Protein AF-A0A1Q5UAI6-F1 (afdb_monomer_lite)

Secondary structure (DSSP, 8-state):
---EE-GGG-EE-HHHHHH-SS-HHHHHTHHHHHHHHHHHHHHTHHHHHHHHHHHHT-S-EEEPPGGG-EE-SSEEEEEEEESTTTS-EEEEEEE-HHHHTTTTSTTHHHHHHHHHHHHHHHHHHH-TTS-------EE-TTS-EE-

pLDDT: mean 92.73, std 5.64, range [69.62, 98.12]

Sequence (147 aa):
MATLPLLRRNKISLEDALADDDNILHRLDYPQKQHDFCSYLLSHKTDIESLVSFHLGVNLCEIADEVDWLFGSYNVCIPVYVNRPFGERVLIRIPLPFKVGEEKHPGNSDEKLRCEVATYIWIRENCPTIPIPFLYGFGFLNGQTVR

Radius of gyration: 17.86 Å; chains: 1; bounding box: 47×37×42 Å

Foldseek 3Di:
DDWADFPPRDTDDPVRVVVDPDPVVLRSCVVVLVVVVLVVCVVCQVVVQVVVCVLVVADGKHWDDPVPWDDDQFWIWIWIFGPPDPGDIDTDIAGSCSNQVCVPPPCSRVVVQVVVVVVQVCCVVPPVVDDDDDDSWDADPVGDIDD

Organism: NCBI:txid1316194

Structure (mmCIF, N/CA/C/O backbone):
data_AF-A0A1Q5UAI6-F1
#
_entry.id   AF-A0A1Q5UAI6-F1
#
loop_
_atom_site.group_PDB
_atom_site.id
_atom_site.type_symbol
_atom_site.label_atom_id
_atom_site.label_alt_id
_atom_site.label_comp_id
_atom_site.label_asym_id
_atom_site.label_entity_id
_atom_site.label_seq_id
_atom_site.pdbx_PDB_ins_code
_atom_site.Cartn_x
_atom_site.Cartn_y
_atom_site.Cartn_z
_atom_site.occupancy
_atom_site.B_iso_or_equiv
_atom_site.auth_seq_id
_atom_site.auth_comp_id
_atom_site.auth_asym_id
_atom_site.auth_atom_id
_atom_site.pdbx_PDB_model_num
ATOM 1 N N . MET A 1 1 ? 30.136 8.288 -12.557 1.00 69.62 1 MET A N 1
ATOM 2 C CA . MET A 1 1 ? 29.295 7.647 -13.591 1.00 69.62 1 MET A CA 1
ATOM 3 C C . MET A 1 1 ? 27.872 8.166 -13.452 1.00 69.62 1 MET A C 1
ATOM 5 O O . MET A 1 1 ? 27.465 8.443 -12.328 1.00 69.62 1 MET A O 1
ATOM 9 N N . ALA A 1 2 ? 27.146 8.357 -14.556 1.00 90.25 2 ALA A N 1
ATOM 10 C CA . ALA A 1 2 ? 25.735 8.746 -14.504 1.00 90.25 2 ALA A CA 1
ATOM 11 C C . ALA A 1 2 ? 24.895 7.597 -13.922 1.00 90.25 2 ALA A C 1
ATOM 13 O O . ALA A 1 2 ? 25.181 6.432 -14.188 1.00 90.25 2 ALA A O 1
ATOM 14 N N . THR A 1 3 ? 23.887 7.925 -13.115 1.00 94.94 3 THR A N 1
ATOM 15 C CA . THR A 1 3 ? 22.976 6.938 -12.518 1.00 94.94 3 THR A CA 1
ATOM 16 C C . THR A 1 3 ? 21.542 7.428 -12.630 1.00 94.94 3 THR A C 1
ATOM 18 O O . THR A 1 3 ? 21.300 8.637 -12.600 1.00 94.94 3 THR A O 1
ATOM 21 N N . LEU A 1 4 ? 20.602 6.495 -12.753 1.00 94.19 4 LEU A N 1
ATOM 22 C CA . LEU A 1 4 ? 19.172 6.783 -12.800 1.00 94.19 4 LEU A CA 1
ATOM 23 C C . LEU A 1 4 ? 18.482 6.322 -11.507 1.00 94.19 4 LEU A C 1
ATOM 25 O O . LEU A 1 4 ? 18.927 5.343 -10.899 1.00 94.19 4 LEU A O 1
ATOM 29 N N . PRO A 1 5 ? 17.432 7.027 -11.047 1.00 93.31 5 PRO A N 1
ATOM 30 C CA . PRO A 1 5 ? 16.757 6.703 -9.799 1.00 93.31 5 PRO A CA 1
ATOM 31 C C . PRO A 1 5 ? 15.874 5.458 -9.933 1.00 93.31 5 PRO A C 1
ATOM 33 O O . PRO A 1 5 ? 15.139 5.293 -10.900 1.00 93.31 5 PRO A O 1
ATOM 36 N N . LEU A 1 6 ? 15.898 4.619 -8.903 1.00 92.06 6 LEU A N 1
ATOM 37 C CA . LEU A 1 6 ? 14.966 3.519 -8.675 1.00 92.06 6 LEU A CA 1
ATOM 38 C C . LEU A 1 6 ? 14.169 3.783 -7.387 1.00 92.06 6 LEU A C 1
ATOM 40 O O . LEU A 1 6 ? 14.432 4.735 -6.646 1.00 92.06 6 LEU A O 1
ATOM 44 N N . LEU A 1 7 ? 13.185 2.928 -7.088 1.00 89.38 7 LEU A N 1
ATOM 45 C CA . LEU A 1 7 ? 12.451 3.007 -5.820 1.00 89.38 7 LEU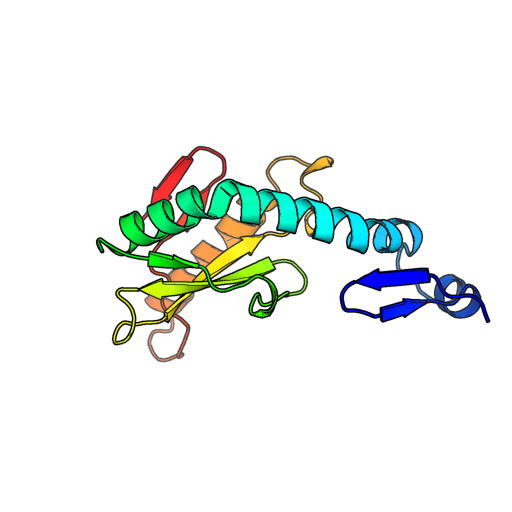 A CA 1
ATOM 46 C C . LEU A 1 7 ? 13.375 2.934 -4.599 1.00 89.38 7 LEU A C 1
ATOM 48 O O . LEU A 1 7 ? 14.455 2.345 -4.640 1.00 89.38 7 LEU A O 1
ATOM 52 N N . ARG A 1 8 ? 12.888 3.482 -3.477 1.00 81.62 8 ARG A N 1
ATOM 53 C CA . ARG A 1 8 ? 13.552 3.452 -2.160 1.00 81.62 8 ARG A CA 1
ATOM 54 C C . ARG A 1 8 ? 14.935 4.100 -2.139 1.00 81.62 8 ARG A C 1
ATOM 56 O O . ARG A 1 8 ? 15.825 3.639 -1.434 1.00 81.62 8 ARG A O 1
ATOM 63 N N . ARG A 1 9 ? 15.096 5.197 -2.885 1.00 76.81 9 ARG A N 1
ATOM 64 C CA . ARG A 1 9 ? 16.347 5.974 -2.964 1.00 76.81 9 ARG A CA 1
ATOM 65 C C . ARG A 1 9 ? 17.531 5.175 -3.524 1.00 76.81 9 ARG A C 1
ATOM 67 O O . ARG A 1 9 ? 18.674 5.605 -3.382 1.00 76.81 9 ARG A O 1
ATOM 74 N N . ASN A 1 10 ? 17.260 4.058 -4.196 1.00 85.81 10 ASN A N 1
ATOM 75 C CA . ASN A 1 10 ? 18.271 3.334 -4.946 1.00 85.81 10 ASN A CA 1
ATOM 76 C C . ASN A 1 10 ? 18.569 4.066 -6.253 1.00 85.81 10 ASN A C 1
ATOM 78 O O . ASN A 1 10 ? 17.742 4.814 -6.779 1.00 85.81 10 ASN A O 1
ATOM 82 N N . LYS A 1 11 ? 19.766 3.845 -6.782 1.00 93.31 11 LYS A N 1
ATOM 83 C CA . LYS A 1 11 ? 20.176 4.331 -8.096 1.00 93.31 11 LYS A CA 1
ATOM 84 C C . LYS A 1 11 ? 20.874 3.197 -8.827 1.00 93.31 11 LYS A C 1
ATOM 86 O O . LYS A 1 11 ? 21.454 2.337 -8.172 1.00 93.31 11 LYS A O 1
ATOM 91 N N . ILE A 1 12 ? 20.815 3.206 -10.151 1.00 95.31 12 ILE A N 1
ATOM 92 C CA . ILE A 1 12 ? 21.448 2.182 -10.983 1.00 95.31 12 ILE A CA 1
ATOM 93 C C . ILE A 1 12 ? 22.306 2.831 -12.067 1.00 95.31 12 ILE A C 1
ATOM 95 O O . ILE A 1 12 ? 21.921 3.860 -12.634 1.00 95.31 12 ILE A O 1
ATOM 99 N N . SER A 1 13 ? 23.495 2.275 -12.300 1.00 95.12 13 SER A N 1
ATOM 100 C CA . SER A 1 13 ? 24.350 2.644 -13.429 1.00 95.12 13 SER A CA 1
ATOM 101 C C . SER A 1 13 ? 23.965 1.840 -14.676 1.00 95.12 13 SER A C 1
ATOM 103 O O . SER A 1 13 ? 23.220 0.867 -14.588 1.00 95.12 13 SER A O 1
ATOM 105 N N . LEU A 1 14 ? 24.460 2.232 -15.853 1.00 94.31 14 LEU A N 1
ATOM 106 C CA . LEU A 1 14 ? 24.229 1.443 -17.068 1.00 94.31 14 LEU A CA 1
ATOM 107 C C . LEU A 1 14 ? 24.886 0.055 -16.984 1.00 94.31 14 LEU A C 1
ATOM 109 O O . LEU A 1 14 ? 24.296 -0.913 -17.441 1.00 94.31 14 LEU A O 1
ATOM 113 N N . GLU A 1 15 ? 26.084 -0.038 -16.403 1.00 95.50 15 GLU A N 1
ATOM 114 C CA . GLU A 1 15 ? 26.808 -1.304 -16.240 1.00 95.50 15 GLU A CA 1
ATOM 115 C C . GLU A 1 15 ? 26.033 -2.267 -15.336 1.00 95.50 15 GLU A C 1
ATOM 117 O O . GLU A 1 15 ? 25.762 -3.394 -15.743 1.00 95.50 15 GLU A O 1
ATOM 122 N N . ASP A 1 16 ? 25.576 -1.786 -14.175 1.00 94.56 16 ASP A N 1
ATOM 123 C CA . ASP A 1 16 ? 24.749 -2.584 -13.263 1.00 94.56 16 ASP A CA 1
ATOM 124 C C . ASP A 1 16 ? 23.425 -2.987 -13.923 1.00 94.56 16 ASP A C 1
ATOM 126 O O . ASP A 1 16 ? 22.973 -4.112 -13.763 1.00 94.56 16 ASP A O 1
ATOM 130 N N . ALA A 1 17 ? 22.809 -2.086 -14.700 1.00 93.94 17 ALA A N 1
ATOM 131 C CA . ALA A 1 17 ? 21.552 -2.367 -15.388 1.00 93.94 17 ALA A CA 1
ATOM 132 C C . ALA A 1 17 ? 21.685 -3.419 -16.496 1.00 93.94 17 ALA A C 1
ATOM 134 O O . ALA A 1 17 ? 20.730 -4.141 -16.752 1.00 93.94 17 ALA A O 1
ATOM 135 N N . LEU A 1 18 ? 22.841 -3.494 -17.164 1.00 94.12 18 LEU A N 1
ATOM 136 C CA . LEU A 1 18 ? 23.128 -4.524 -18.167 1.00 94.12 18 LEU A CA 1
ATOM 137 C C . LEU A 1 18 ? 23.452 -5.885 -17.534 1.00 94.12 18 LEU A C 1
ATOM 139 O O . LEU A 1 18 ? 23.362 -6.898 -18.223 1.00 94.12 18 LEU A O 1
ATOM 143 N N . ALA A 1 19 ? 23.843 -5.902 -16.258 1.00 95.25 19 ALA A N 1
ATOM 144 C CA . ALA A 1 19 ? 24.135 -7.109 -15.490 1.00 95.25 19 ALA A CA 1
ATOM 145 C C . ALA A 1 19 ? 22.949 -7.601 -14.632 1.00 95.25 19 ALA A C 1
ATOM 147 O O . ALA A 1 19 ? 23.051 -8.669 -14.032 1.00 95.25 19 ALA A O 1
ATOM 148 N N . ASP A 1 20 ? 21.858 -6.833 -14.545 1.00 91.44 20 ASP A N 1
ATOM 149 C CA . ASP A 1 20 ? 20.643 -7.176 -13.796 1.00 91.44 20 ASP A CA 1
ATOM 150 C C . ASP A 1 20 ? 19.660 -7.938 -14.708 1.00 91.44 20 ASP A C 1
ATOM 152 O O . ASP A 1 20 ? 19.397 -7.527 -15.839 1.00 91.44 20 ASP A O 1
ATOM 156 N N . ASP A 1 21 ? 19.109 -9.049 -14.213 1.00 93.56 21 ASP A N 1
ATOM 157 C CA . ASP A 1 21 ? 18.129 -9.871 -14.937 1.00 93.56 21 ASP A CA 1
ATOM 158 C C . ASP A 1 21 ? 16.725 -9.228 -14.966 1.00 93.56 21 ASP A C 1
ATOM 160 O O . ASP A 1 21 ? 15.856 -9.633 -15.747 1.00 93.56 21 ASP A O 1
ATOM 164 N N . ASP A 1 22 ? 16.471 -8.227 -14.116 1.00 91.06 22 ASP A N 1
ATOM 165 C CA . ASP A 1 22 ? 15.204 -7.508 -14.087 1.00 91.06 22 ASP A 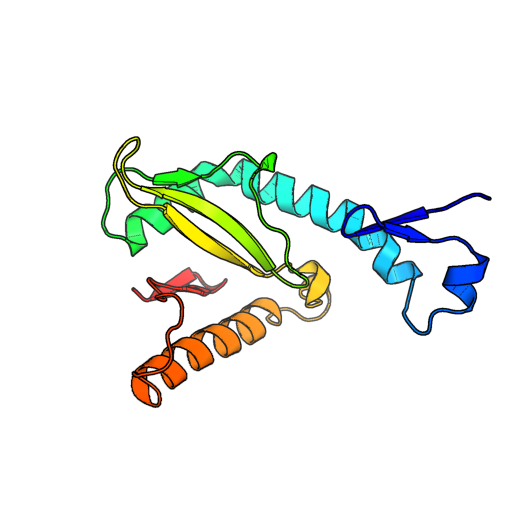CA 1
ATOM 166 C C . ASP A 1 22 ? 15.038 -6.572 -15.292 1.00 91.06 22 ASP A C 1
ATOM 168 O O . ASP A 1 22 ? 15.969 -5.967 -15.823 1.00 91.06 22 ASP A O 1
ATOM 172 N N . ASN A 1 23 ? 13.779 -6.308 -15.652 1.00 91.62 23 ASN A N 1
ATOM 173 C CA . ASN A 1 23 ? 13.458 -5.232 -16.585 1.00 91.62 23 ASN A CA 1
ATOM 174 C C . ASN A 1 23 ? 13.677 -3.855 -15.925 1.00 91.62 23 ASN A C 1
ATOM 176 O O . ASN A 1 23 ? 12.748 -3.247 -15.380 1.00 91.62 23 ASN A O 1
ATOM 180 N N . ILE A 1 24 ? 14.913 -3.352 -15.987 1.00 93.88 24 ILE A N 1
ATOM 181 C CA . ILE A 1 24 ? 15.300 -2.064 -15.400 1.00 93.88 24 ILE A CA 1
ATOM 182 C C . ILE A 1 24 ? 14.508 -0.902 -15.994 1.00 93.88 24 ILE A C 1
ATOM 184 O O . ILE A 1 24 ? 14.102 -0.020 -15.242 1.00 93.88 24 ILE A O 1
ATOM 188 N N . LEU A 1 25 ? 14.207 -0.922 -17.297 1.00 92.50 25 LEU A N 1
ATOM 189 C CA . LEU A 1 25 ? 13.390 0.119 -17.932 1.00 92.50 25 LEU A CA 1
ATOM 190 C C . LEU A 1 25 ? 12.030 0.249 -17.244 1.00 92.50 25 LEU A C 1
ATOM 192 O O . LEU A 1 25 ? 11.612 1.348 -16.904 1.00 92.50 25 LEU A O 1
ATOM 196 N N . HIS A 1 26 ? 11.384 -0.877 -16.943 1.00 91.56 26 HIS A N 1
ATOM 197 C CA . HIS A 1 26 ? 10.129 -0.868 -16.201 1.00 91.56 26 HIS A CA 1
ATOM 198 C C . HIS A 1 26 ? 10.296 -0.369 -14.753 1.00 91.56 26 HIS A C 1
ATOM 200 O O . HIS A 1 26 ? 9.419 0.317 -14.226 1.00 91.56 26 HIS A O 1
ATOM 206 N N . ARG A 1 27 ? 11.421 -0.686 -14.096 1.00 92.50 27 ARG A N 1
ATOM 207 C CA . ARG A 1 27 ? 11.708 -0.231 -12.723 1.00 92.50 27 ARG A CA 1
ATOM 208 C C . ARG A 1 27 ? 12.011 1.269 -12.639 1.00 92.50 27 ARG A C 1
ATOM 210 O O . ARG A 1 27 ? 11.794 1.852 -11.574 1.00 92.50 27 ARG A O 1
ATOM 217 N N . LEU A 1 28 ? 12.483 1.882 -13.725 1.00 94.94 28 LEU A N 1
ATOM 218 C CA . LEU A 1 28 ? 12.746 3.321 -13.820 1.00 94.94 28 LEU A CA 1
ATOM 219 C C . LEU A 1 28 ? 11.465 4.168 -13.822 1.00 94.94 28 LEU A C 1
ATOM 221 O O . LEU A 1 28 ? 11.520 5.324 -13.412 1.00 94.94 28 LEU A O 1
ATOM 225 N N . ASP A 1 29 ? 10.314 3.599 -14.188 1.00 94.00 29 ASP A N 1
ATOM 226 C CA . ASP A 1 29 ? 9.020 4.299 -14.124 1.00 94.00 29 ASP A CA 1
ATOM 227 C C . ASP A 1 29 ? 8.480 4.403 -12.689 1.00 94.00 29 ASP A C 1
ATOM 229 O O . ASP A 1 29 ? 7.675 5.278 -12.360 1.00 94.00 29 ASP A O 1
ATOM 233 N N . TYR A 1 30 ? 8.888 3.483 -11.812 1.00 94.50 30 TYR A N 1
ATOM 234 C CA . TYR A 1 30 ? 8.294 3.348 -10.487 1.00 94.50 30 TYR A CA 1
ATOM 235 C C . TYR A 1 30 ? 8.438 4.575 -9.576 1.00 94.50 30 TYR A C 1
ATOM 237 O O . TYR A 1 30 ? 7.477 4.846 -8.859 1.00 94.50 30 TYR A O 1
ATOM 245 N N . PRO A 1 31 ? 9.561 5.324 -9.547 1.00 94.38 31 PRO A N 1
ATOM 246 C CA . PRO A 1 31 ? 9.651 6.546 -8.750 1.00 94.38 31 PRO A CA 1
ATOM 247 C C . PRO A 1 31 ? 8.558 7.562 -9.089 1.00 94.38 31 PRO A C 1
ATOM 249 O O . PRO A 1 31 ? 7.921 8.078 -8.172 1.00 94.38 31 PRO A O 1
ATOM 252 N N . GLN A 1 32 ? 8.294 7.791 -10.381 1.00 95.00 32 GLN A N 1
ATOM 253 C CA . GLN A 1 32 ? 7.233 8.703 -10.809 1.00 95.00 32 GLN A CA 1
ATOM 254 C C . GLN A 1 32 ? 5.856 8.142 -10.443 1.00 95.00 32 GLN A C 1
ATOM 256 O O . GLN A 1 32 ? 5.076 8.827 -9.791 1.00 95.00 32 GLN A O 1
ATOM 261 N N . LYS A 1 33 ? 5.592 6.861 -10.741 1.00 95.81 33 LYS A N 1
ATOM 262 C CA . LYS A 1 33 ? 4.311 6.223 -10.388 1.00 95.81 33 LYS A CA 1
ATOM 263 C C . LYS A 1 33 ? 4.041 6.222 -8.878 1.00 95.81 33 LYS A C 1
ATOM 265 O O . LYS A 1 33 ? 2.893 6.361 -8.464 1.00 95.81 33 LYS A O 1
ATOM 270 N N . GLN A 1 34 ? 5.076 6.080 -8.045 1.00 95.06 34 GLN A N 1
ATOM 271 C CA . GLN A 1 34 ? 4.942 6.196 -6.593 1.00 95.06 34 GLN A CA 1
ATOM 272 C C . GLN A 1 34 ? 4.601 7.631 -6.184 1.00 95.06 34 GLN A C 1
ATOM 274 O O . GLN A 1 34 ? 3.706 7.813 -5.367 1.00 95.06 34 GLN A O 1
ATOM 279 N N . HIS A 1 35 ? 5.278 8.633 -6.748 1.00 94.88 35 HIS A N 1
ATOM 280 C CA . HIS A 1 35 ? 4.987 10.039 -6.467 1.00 94.88 35 HIS A CA 1
ATOM 281 C C . HIS A 1 35 ? 3.546 10.421 -6.842 1.00 94.88 35 HIS A C 1
ATOM 283 O O . HIS A 1 35 ? 2.834 11.020 -6.032 1.00 94.88 35 HIS A O 1
ATOM 289 N N . ASP A 1 36 ? 3.095 10.012 -8.029 1.00 96.94 36 ASP A N 1
ATOM 290 C CA . ASP A 1 36 ? 1.733 10.266 -8.507 1.00 96.94 36 ASP A CA 1
ATOM 291 C C . ASP A 1 36 ? 0.699 9.595 -7.590 1.00 96.94 36 ASP A C 1
ATOM 293 O O . ASP A 1 36 ? -0.305 10.204 -7.215 1.00 96.94 36 ASP A O 1
ATOM 297 N N . PHE A 1 37 ? 0.969 8.358 -7.160 1.00 96.50 37 PHE A N 1
ATOM 298 C CA . PHE A 1 37 ? 0.082 7.631 -6.256 1.00 96.50 37 PHE A CA 1
ATOM 299 C C . PHE A 1 37 ? 0.047 8.232 -4.843 1.00 96.50 37 PHE A C 1
ATOM 301 O O . PHE A 1 37 ? -1.030 8.342 -4.262 1.00 96.50 37 PHE A O 1
ATOM 308 N N . CYS A 1 38 ? 1.179 8.682 -4.294 1.00 95.94 38 CYS A N 1
ATOM 309 C CA . CYS A 1 38 ? 1.197 9.404 -3.016 1.00 95.94 38 CYS A CA 1
ATOM 310 C C . CYS A 1 38 ? 0.390 10.703 -3.095 1.00 95.94 38 CYS A C 1
ATOM 312 O O . CYS A 1 38 ? -0.416 10.978 -2.209 1.00 95.94 38 CYS A O 1
ATOM 314 N N . SER A 1 39 ? 0.551 11.460 -4.183 1.00 97.31 39 SER A N 1
ATO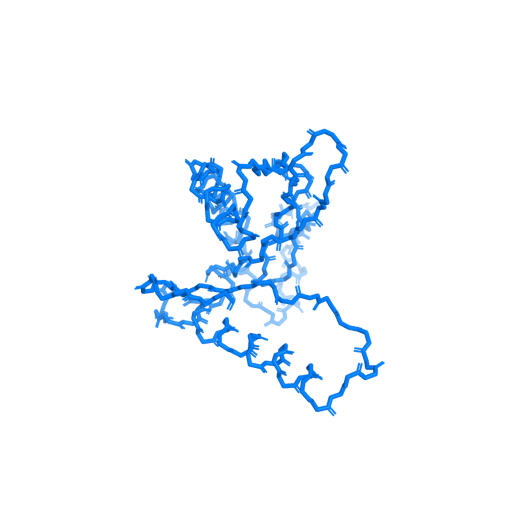M 315 C CA . SER A 1 39 ? -0.200 12.698 -4.422 1.00 97.31 39 SER A CA 1
ATOM 316 C C . SER A 1 39 ? -1.706 12.441 -4.478 1.00 97.31 39 SER A C 1
ATOM 318 O O . SER A 1 39 ? -2.485 13.183 -3.882 1.00 97.31 39 SER A O 1
ATOM 320 N N . TYR A 1 40 ? -2.112 11.350 -5.135 1.00 97.25 40 TYR A N 1
ATOM 321 C CA . TYR A 1 40 ? -3.500 10.891 -5.153 1.00 97.25 40 TYR A CA 1
ATOM 322 C C . TYR A 1 40 ? -4.012 10.532 -3.750 1.00 97.25 40 TYR A C 1
ATOM 324 O O . TYR A 1 40 ? -5.095 10.955 -3.361 1.00 97.25 40 TYR A O 1
ATOM 332 N N . LEU A 1 41 ? -3.247 9.780 -2.958 1.00 97.12 41 LEU A N 1
ATOM 333 C CA . LEU A 1 41 ? -3.663 9.406 -1.602 1.00 9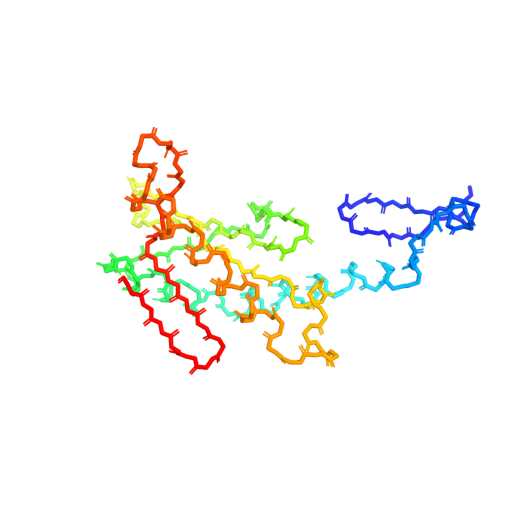7.12 41 LEU A CA 1
ATOM 334 C C . LEU A 1 41 ? -3.780 10.628 -0.680 1.00 97.12 41 LEU A C 1
ATOM 336 O O . LEU A 1 41 ? -4.716 10.714 0.111 1.00 97.12 41 LEU A O 1
ATOM 340 N N . LEU A 1 42 ? -2.873 11.599 -0.813 1.00 96.44 42 LEU A N 1
ATOM 341 C CA . LEU A 1 42 ? -2.920 12.851 -0.060 1.00 96.44 42 LEU A CA 1
ATOM 342 C C . LEU A 1 42 ? -4.127 13.715 -0.431 1.00 96.44 42 LEU A C 1
ATOM 344 O O . LEU A 1 42 ? -4.740 14.308 0.459 1.00 96.44 42 LEU A O 1
ATOM 348 N N . SER A 1 43 ? -4.500 13.774 -1.714 1.00 97.38 43 SER A N 1
ATOM 349 C CA . SER A 1 43 ? -5.696 14.514 -2.132 1.00 97.38 43 SER A CA 1
ATOM 350 C C . SER A 1 43 ? -6.998 13.880 -1.628 1.00 97.38 43 SER A C 1
ATOM 352 O O . SER A 1 43 ? -7.990 14.591 -1.496 1.00 97.38 43 SER A O 1
ATOM 354 N N . HIS A 1 44 ? -6.971 12.594 -1.260 1.00 96.81 44 HIS A N 1
ATOM 355 C CA . HIS 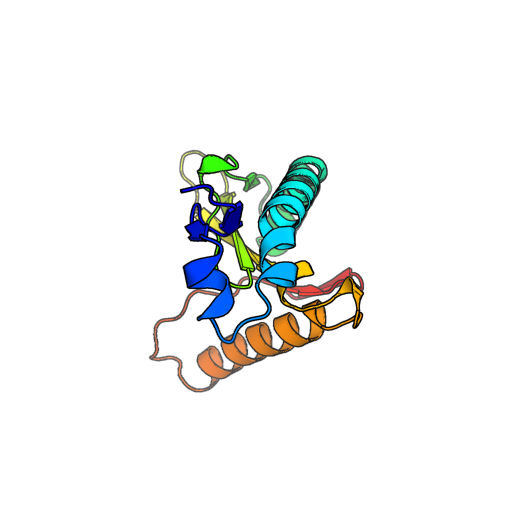A 1 44 ? -8.098 11.840 -0.693 1.00 96.81 44 HIS A CA 1
ATOM 356 C C . HIS A 1 44 ? -7.928 11.546 0.807 1.00 96.81 44 HIS A C 1
ATOM 358 O O . HIS A 1 44 ? -8.541 10.620 1.343 1.00 96.81 44 HIS A O 1
ATOM 364 N N . LYS A 1 45 ? -7.103 12.323 1.524 1.00 96.25 45 LYS A N 1
ATOM 365 C CA . LYS A 1 45 ? -6.833 12.082 2.952 1.00 96.25 45 LYS A CA 1
ATOM 366 C C . LYS A 1 45 ? -8.103 11.974 3.802 1.00 96.25 45 LYS A C 1
ATOM 368 O O . LYS A 1 45 ? -8.209 11.073 4.625 1.00 96.25 45 LYS A O 1
ATOM 373 N N . THR A 1 46 ? -9.084 12.842 3.561 1.00 95.88 46 THR A N 1
ATOM 374 C CA . THR A 1 46 ? -10.325 12.897 4.345 1.00 95.88 46 THR A CA 1
ATOM 375 C C . THR A 1 46 ? -11.213 11.686 4.074 1.00 95.88 46 THR A C 1
ATOM 377 O O . THR A 1 46 ? -11.903 11.217 4.979 1.00 95.88 46 THR A O 1
ATOM 380 N N . ASP A 1 47 ? -11.146 11.121 2.868 1.00 95.19 47 ASP A N 1
ATOM 381 C CA . ASP A 1 47 ? -11.839 9.877 2.536 1.00 95.19 47 ASP A CA 1
ATOM 382 C C . ASP A 1 47 ? -11.199 8.695 3.269 1.00 95.19 47 ASP A C 1
ATOM 384 O O . ASP A 1 47 ? -11.907 7.863 3.833 1.00 95.19 47 ASP A O 1
ATOM 388 N N . ILE A 1 48 ? -9.863 8.652 3.335 1.00 95.56 48 ILE A N 1
ATOM 389 C CA . ILE A 1 48 ? -9.122 7.636 4.097 1.00 95.56 48 ILE A CA 1
ATOM 390 C C . ILE A 1 48 ? -9.463 7.728 5.591 1.00 95.56 48 ILE A C 1
ATOM 392 O O . ILE A 1 48 ? -9.765 6.714 6.219 1.00 95.56 48 ILE A O 1
ATOM 396 N N . GLU A 1 49 ? -9.455 8.932 6.164 1.00 95.88 49 GLU A N 1
ATOM 397 C CA . GLU A 1 49 ? -9.818 9.173 7.567 1.00 95.88 49 GLU A CA 1
ATOM 398 C C . GLU A 1 49 ? -11.257 8.737 7.859 1.00 95.88 49 GLU A C 1
ATOM 400 O O . GLU A 1 49 ? -11.508 8.037 8.845 1.00 95.88 49 GLU A O 1
ATOM 405 N N . SER A 1 50 ? -12.194 9.091 6.977 1.00 94.25 50 SER A N 1
ATOM 406 C CA . SER A 1 50 ? -13.608 8.718 7.095 1.00 94.25 50 SER A CA 1
ATOM 407 C C . SER A 1 50 ? -13.809 7.207 6.984 1.00 94.25 50 SER A C 1
ATOM 409 O O . SER A 1 50 ? -14.556 6.623 7.769 1.00 94.25 50 SER A O 1
ATOM 411 N N . LEU A 1 51 ? -13.100 6.555 6.059 1.00 93.50 51 LEU A N 1
ATOM 412 C CA . LEU A 1 51 ? -13.135 5.106 5.875 1.00 93.50 51 LEU A CA 1
ATOM 413 C C . LEU A 1 51 ? -12.627 4.377 7.123 1.00 93.50 51 LEU A C 1
ATOM 415 O O . LEU A 1 51 ? -13.277 3.453 7.614 1.00 93.50 51 LEU A O 1
ATOM 419 N N . VAL A 1 52 ? -11.489 4.802 7.675 1.00 94.50 52 VAL A N 1
ATOM 420 C CA . VAL A 1 52 ? -10.938 4.196 8.894 1.00 94.50 52 VAL A CA 1
ATOM 421 C C . VAL A 1 52 ? -11.862 4.444 10.089 1.00 94.50 52 VAL A C 1
ATOM 423 O O . VAL A 1 52 ? -12.142 3.507 10.839 1.00 94.50 52 VAL A O 1
ATOM 426 N N . SER A 1 53 ? -12.408 5.656 10.221 1.00 94.00 53 SER A N 1
ATOM 427 C CA . SER A 1 53 ? -13.386 5.999 11.264 1.00 94.00 53 SER A CA 1
ATOM 428 C C . SER A 1 53 ? -14.608 5.080 11.212 1.00 94.00 53 SER A C 1
ATOM 430 O O . SER A 1 53 ? -15.020 4.528 12.235 1.00 94.00 53 SER A O 1
ATOM 432 N N . PHE A 1 54 ? -15.135 4.844 10.006 1.00 92.62 54 PHE A N 1
ATOM 433 C CA . PHE A 1 54 ? -16.261 3.946 9.765 1.00 92.62 54 PHE A CA 1
ATOM 434 C C . PHE A 1 54 ? -15.961 2.505 10.197 1.00 92.62 54 PHE A C 1
ATOM 436 O O . PHE A 1 54 ? -16.734 1.921 10.959 1.00 92.62 54 PHE A O 1
ATOM 443 N N . HIS A 1 55 ? -14.828 1.937 9.770 1.00 91.81 55 HIS A N 1
ATOM 444 C CA . HIS A 1 55 ? -14.464 0.558 10.116 1.00 91.81 55 HIS A CA 1
ATOM 445 C C . HIS A 1 55 ? -14.211 0.368 11.619 1.00 91.81 55 HIS A C 1
ATOM 447 O O . HIS A 1 55 ? -14.611 -0.645 12.200 1.00 91.81 55 HIS A O 1
ATOM 453 N N . LEU A 1 56 ? -13.594 1.352 12.274 1.00 92.25 56 LEU A N 1
ATOM 454 C CA . LEU A 1 56 ? -13.328 1.293 13.710 1.00 92.25 56 LEU A CA 1
ATOM 455 C C . LEU A 1 56 ? -14.555 1.649 14.564 1.00 92.25 56 LEU A C 1
ATOM 457 O O . LEU A 1 56 ? -14.616 1.263 15.730 1.00 92.25 56 LEU A O 1
ATOM 461 N N . GLY A 1 57 ? -15.560 2.323 13.999 1.00 91.88 57 GLY A N 1
ATOM 462 C CA . GLY A 1 57 ? -16.712 2.832 14.747 1.00 91.88 57 GLY A CA 1
ATOM 463 C C . GLY A 1 57 ? -16.333 3.970 15.698 1.00 91.88 57 GLY A C 1
ATOM 464 O O . GLY A 1 57 ? -16.832 4.028 16.820 1.00 91.88 57 GLY A O 1
ATOM 465 N N . VAL A 1 58 ? -15.419 4.839 15.265 1.00 90.94 58 VAL A N 1
ATOM 466 C CA . VAL A 1 58 ? -14.908 5.991 16.026 1.00 90.94 58 VAL A CA 1
ATOM 467 C C . VAL A 1 58 ? -15.209 7.289 15.283 1.00 90.94 58 VAL A C 1
ATOM 469 O O . VAL A 1 58 ? -15.476 7.277 14.087 1.00 90.94 58 VAL A O 1
ATOM 472 N N . ASN A 1 59 ? -15.169 8.416 15.995 1.00 85.06 59 ASN A N 1
ATOM 473 C CA . ASN A 1 59 ? -15.565 9.709 15.431 1.00 85.06 59 ASN A CA 1
ATOM 474 C C . ASN A 1 59 ? -14.407 10.489 14.797 1.00 85.06 59 ASN A C 1
ATOM 476 O O . ASN A 1 59 ? -14.657 11.331 13.940 1.00 85.06 59 ASN A O 1
ATOM 480 N N . LEU A 1 60 ? -13.169 10.270 15.254 1.00 88.88 60 LEU A N 1
ATOM 481 C CA . LEU A 1 60 ? -12.014 11.056 14.830 1.00 88.88 60 LEU A CA 1
ATOM 482 C C . LEU A 1 60 ? -10.817 10.157 14.520 1.00 88.88 60 LEU A C 1
ATOM 484 O O . LEU A 1 60 ? -10.262 9.502 15.411 1.00 88.88 60 LEU A O 1
ATOM 488 N N . CYS A 1 61 ? -10.398 10.200 13.260 1.00 94.75 61 CYS A N 1
ATOM 489 C CA . CYS A 1 61 ? -9.161 9.622 12.765 1.00 94.75 61 CYS A CA 1
ATOM 490 C C . CYS A 1 61 ? -8.368 10.678 11.997 1.00 94.75 61 CYS A C 1
ATOM 492 O O . CYS A 1 61 ? -8.948 11.457 11.250 1.00 94.75 61 CYS A O 1
ATOM 494 N N . GLU A 1 62 ? -7.049 10.664 12.158 1.00 95.31 62 GLU A N 1
ATOM 495 C CA . GLU A 1 62 ? -6.130 11.560 11.453 1.00 95.31 62 GLU A CA 1
ATOM 496 C C . GLU A 1 62 ? -5.010 10.730 10.829 1.00 95.31 62 GLU A C 1
ATOM 498 O O . GLU A 1 62 ? -4.339 9.963 11.532 1.00 95.31 62 GLU A O 1
ATOM 503 N N . ILE A 1 63 ? -4.796 10.853 9.518 1.00 95.69 63 ILE A N 1
ATOM 504 C CA . ILE A 1 63 ? -3.656 10.185 8.876 1.00 95.69 63 ILE A CA 1
ATOM 505 C C . ILE A 1 63 ? -2.341 10.865 9.281 1.00 95.69 63 ILE A C 1
ATOM 507 O O . ILE A 1 63 ? -2.291 12.066 9.536 1.00 95.69 63 ILE A O 1
ATOM 511 N N . ALA A 1 64 ? -1.259 10.094 9.350 1.00 94.94 64 ALA A N 1
ATOM 512 C CA . ALA A 1 64 ? 0.077 10.636 9.560 1.00 94.94 64 ALA A CA 1
ATOM 513 C C . ALA A 1 64 ? 0.564 11.439 8.345 1.00 94.94 64 ALA A C 1
ATOM 515 O O . ALA A 1 64 ? 0.128 11.202 7.211 1.00 94.94 64 ALA A O 1
ATOM 516 N N . ASP A 1 65 ? 1.531 12.325 8.584 1.00 94.19 65 ASP A N 1
ATOM 517 C CA . ASP A 1 65 ? 2.232 13.046 7.525 1.00 94.19 65 ASP A CA 1
ATOM 518 C C . ASP A 1 65 ? 2.917 12.065 6.558 1.00 94.19 65 ASP A C 1
ATOM 520 O O . ASP A 1 65 ? 3.355 10.984 6.955 1.00 94.19 65 ASP A O 1
ATOM 524 N N . GLU A 1 66 ? 3.050 12.446 5.282 1.00 94.06 66 GLU A N 1
ATOM 525 C CA . GLU A 1 66 ? 3.624 11.581 4.231 1.00 94.06 66 GLU A CA 1
ATOM 526 C C . GLU A 1 66 ? 5.019 11.043 4.598 1.00 94.06 66 GLU A C 1
ATOM 528 O O . GLU A 1 66 ? 5.378 9.916 4.258 1.00 94.06 66 GLU A O 1
ATOM 533 N N . VAL A 1 67 ? 5.802 11.830 5.343 1.00 93.75 67 VAL A N 1
ATOM 534 C CA . VAL A 1 67 ? 7.141 11.445 5.813 1.00 93.75 67 VAL A CA 1
ATOM 535 C C . VAL A 1 67 ? 7.129 10.205 6.716 1.00 93.75 67 VAL A C 1
ATOM 537 O O . VAL A 1 67 ? 8.119 9.473 6.756 1.00 93.75 67 VAL A O 1
ATOM 540 N N . ASP A 1 68 ? 6.008 9.946 7.391 1.00 95.06 68 ASP A N 1
ATOM 541 C CA . ASP A 1 68 ? 5.814 8.813 8.296 1.00 95.06 68 ASP A CA 1
ATOM 542 C C . ASP A 1 68 ? 5.192 7.592 7.596 1.00 95.06 68 ASP A C 1
ATOM 544 O O . ASP A 1 68 ? 4.979 6.548 8.224 1.00 95.06 68 ASP A O 1
ATOM 548 N N . TRP A 1 69 ? 4.882 7.687 6.298 1.00 96.06 69 TRP A N 1
ATOM 549 C CA . TRP A 1 69 ? 4.311 6.574 5.544 1.00 96.06 69 TRP A CA 1
ATOM 550 C C . TRP A 1 69 ? 5.351 5.478 5.315 1.00 96.06 69 TRP A C 1
ATOM 552 O O . TRP A 1 69 ? 6.516 5.719 4.987 1.00 96.06 69 TRP A O 1
ATOM 562 N N . LEU A 1 70 ? 4.916 4.226 5.455 1.00 94.69 70 LEU A N 1
ATOM 563 C CA . LEU A 1 70 ? 5.793 3.065 5.356 1.00 94.69 70 LEU A CA 1
ATOM 564 C C . LEU A 1 70 ? 5.633 2.409 3.984 1.00 94.69 70 LEU A C 1
ATOM 566 O O . LEU A 1 70 ? 4.580 1.860 3.658 1.00 94.69 70 LEU A O 1
ATOM 570 N N . PHE A 1 71 ? 6.702 2.410 3.188 1.00 92.75 71 PHE A N 1
ATOM 571 C CA . PHE A 1 71 ? 6.693 1.835 1.842 1.00 92.75 71 PHE A CA 1
ATOM 572 C C . PHE A 1 71 ? 7.268 0.416 1.823 1.00 92.75 71 PHE A C 1
ATOM 574 O O . PHE A 1 71 ? 8.481 0.199 1.888 1.00 92.75 71 PHE A O 1
ATOM 581 N N . GLY A 1 72 ? 6.374 -0.564 1.683 1.00 89.12 72 GLY A N 1
ATOM 582 C CA . GLY A 1 72 ? 6.703 -1.956 1.394 1.00 89.12 72 GLY A CA 1
ATOM 583 C C . GLY A 1 72 ? 7.026 -2.182 -0.084 1.00 89.12 72 GLY A C 1
ATOM 584 O O . GLY A 1 72 ? 7.253 -1.247 -0.849 1.00 89.12 72 GLY A O 1
ATOM 585 N N . SER A 1 73 ? 7.167 -3.444 -0.507 1.00 89.81 73 SER A N 1
ATOM 586 C CA . SER A 1 73 ? 7.503 -3.750 -1.919 1.00 89.81 73 SER A CA 1
ATOM 587 C C . SER A 1 73 ? 6.285 -3.657 -2.826 1.00 89.81 73 SER A C 1
ATOM 589 O O . SER A 1 73 ? 6.420 -3.346 -4.002 1.00 89.81 73 SER A O 1
ATOM 591 N N . TYR A 1 74 ? 5.108 -3.921 -2.260 1.00 94.06 74 TYR A N 1
ATOM 592 C CA . TYR A 1 74 ? 3.839 -4.005 -2.980 1.00 94.06 74 TYR A CA 1
ATOM 593 C C . TYR A 1 74 ? 2.705 -3.254 -2.284 1.00 94.06 74 TYR A C 1
ATOM 595 O O . TYR A 1 74 ? 1.588 -3.290 -2.779 1.00 94.06 74 TYR A O 1
ATOM 603 N N . ASN A 1 75 ? 2.974 -2.622 -1.141 1.00 95.38 75 ASN A N 1
ATOM 604 C CA . ASN A 1 75 ? 1.977 -1.932 -0.330 1.00 95.38 75 ASN A CA 1
ATOM 605 C C . ASN A 1 75 ? 2.578 -0.631 0.213 1.00 95.38 75 ASN A C 1
ATOM 607 O O . ASN A 1 75 ? 3.764 -0.606 0.559 1.00 95.38 75 ASN A O 1
ATOM 611 N N . VAL A 1 76 ? 1.755 0.403 0.342 1.00 96.25 76 VAL A N 1
ATOM 612 C CA . VAL A 1 76 ? 1.996 1.538 1.238 1.00 96.25 76 VAL A CA 1
ATOM 613 C C . VAL A 1 76 ? 1.163 1.331 2.501 1.00 96.25 76 VAL A C 1
ATOM 615 O O . VAL A 1 76 ? 0.003 0.924 2.425 1.00 96.25 76 VAL A O 1
ATOM 618 N N . CYS A 1 77 ? 1.760 1.557 3.668 1.00 97.12 77 CYS A N 1
ATOM 619 C CA . CYS A 1 77 ? 1.048 1.553 4.940 1.00 97.12 77 CYS A CA 1
ATOM 620 C C . CYS A 1 77 ? 1.029 2.978 5.489 1.00 97.12 77 CYS A C 1
ATOM 622 O O . CYS A 1 77 ? 2.088 3.544 5.768 1.00 97.12 77 CYS A O 1
ATOM 624 N N . ILE A 1 78 ? -0.167 3.528 5.666 1.00 97.44 78 ILE A N 1
ATOM 625 C CA . ILE A 1 78 ? -0.373 4.872 6.201 1.00 97.44 78 ILE A CA 1
ATOM 626 C C . ILE A 1 78 ? -0.787 4.721 7.667 1.00 97.44 78 ILE A C 1
ATOM 628 O O . ILE A 1 78 ? -1.812 4.086 7.947 1.00 97.44 78 ILE A O 1
ATOM 632 N N . PRO A 1 79 ? -0.001 5.242 8.623 1.00 96.88 79 PRO A N 1
ATOM 633 C CA . PRO A 1 79 ? -0.433 5.288 10.007 1.00 96.88 79 PRO A CA 1
ATOM 634 C C . PRO A 1 79 ? -1.624 6.226 10.177 1.00 96.88 79 PRO A C 1
ATOM 636 O O . PRO A 1 79 ? -1.643 7.317 9.616 1.00 96.88 79 PRO A O 1
ATOM 639 N N . VAL A 1 80 ? -2.602 5.796 10.968 1.00 96.44 80 VAL A N 1
ATOM 640 C CA . VAL A 1 80 ? -3.794 6.581 11.290 1.00 96.44 80 VAL A CA 1
ATOM 641 C C . VAL A 1 80 ? -3.945 6.628 12.799 1.00 96.44 80 VAL A C 1
ATOM 643 O O . VAL A 1 80 ? -3.955 5.594 13.471 1.00 96.44 80 VAL A O 1
ATOM 646 N N . TYR A 1 81 ? -4.016 7.839 13.331 1.00 95.38 81 TYR A N 1
ATOM 647 C CA . TYR A 1 81 ? -4.194 8.099 14.747 1.00 95.38 81 TYR A CA 1
ATOM 648 C C . TYR A 1 81 ? -5.680 8.189 15.053 1.00 95.38 81 TYR A C 1
ATOM 650 O O . TYR A 1 81 ? -6.403 8.959 14.430 1.00 95.38 81 TYR A O 1
ATOM 658 N N . VAL A 1 82 ? -6.130 7.405 16.021 1.00 93.00 82 VAL A N 1
ATOM 659 C CA . VAL A 1 82 ? -7.512 7.386 16.492 1.00 93.00 82 VAL A CA 1
ATOM 660 C C . VAL A 1 82 ? -7.585 8.269 17.730 1.00 93.00 82 VAL A C 1
ATOM 662 O O . VAL A 1 82 ? -6.779 8.085 18.631 1.00 93.00 82 VAL A O 1
ATOM 665 N N . ASN A 1 83 ? -8.526 9.214 17.804 1.00 87.25 83 ASN A N 1
ATOM 666 C CA . ASN A 1 83 ? -8.785 10.032 19.002 1.00 87.25 83 ASN A CA 1
ATOM 667 C C . ASN A 1 83 ? -7.513 10.623 19.669 1.00 87.25 83 ASN A C 1
ATOM 669 O O . ASN A 1 83 ? -7.255 10.400 20.859 1.00 87.25 83 ASN A O 1
ATOM 673 N N . ARG A 1 84 ? -6.681 11.359 18.912 1.00 81.50 84 ARG A N 1
ATOM 674 C CA . ARG A 1 84 ? -5.481 12.027 19.460 1.00 81.50 84 ARG A CA 1
ATOM 675 C C . ARG A 1 84 ? -5.804 12.920 20.678 1.00 81.50 84 ARG A C 1
ATOM 677 O O . ARG A 1 84 ? -6.901 13.470 20.754 1.00 81.50 84 ARG A O 1
ATOM 684 N N . PRO A 1 85 ? -4.843 13.124 21.608 1.00 71.88 85 PRO A N 1
ATOM 685 C CA . PRO A 1 85 ? -3.471 12.592 21.619 1.00 71.88 85 PRO A CA 1
ATOM 686 C C . PRO A 1 85 ? -3.315 11.245 22.349 1.00 71.88 85 PRO A C 1
ATOM 688 O O . PRO A 1 85 ? -2.221 10.691 22.352 1.00 71.88 85 PRO A O 1
ATOM 691 N N . PHE A 1 86 ? -4.376 10.725 22.974 1.00 72.69 86 PHE A N 1
ATOM 692 C CA . PHE A 1 86 ? -4.311 9.556 23.864 1.00 72.69 86 PHE A CA 1
ATOM 693 C C . PHE A 1 86 ? -4.809 8.250 23.239 1.00 72.69 86 PHE A C 1
ATOM 695 O O . PHE A 1 86 ? -4.785 7.218 23.907 1.00 72.69 86 PHE A O 1
ATOM 702 N N . GLY A 1 87 ? -5.305 8.281 22.003 1.00 75.38 87 GLY A N 1
ATOM 703 C CA . GLY A 1 87 ? -5.856 7.091 21.371 1.00 75.38 87 GLY A CA 1
ATOM 704 C C . GLY A 1 87 ? -4.845 6.257 20.584 1.00 75.38 87 GLY A C 1
ATOM 705 O O . GLY A 1 87 ? -3.652 6.556 20.492 1.00 75.38 87 GLY A O 1
ATOM 706 N N . GLU A 1 88 ? -5.348 5.138 20.073 1.00 87.38 88 GLU A N 1
ATOM 707 C CA . GLU A 1 88 ? -4.555 4.100 19.426 1.00 87.38 88 GLU A CA 1
ATOM 708 C C . GLU A 1 88 ? -4.076 4.518 18.032 1.00 87.38 88 GLU A C 1
ATOM 710 O O . GLU A 1 88 ? -4.578 5.457 17.410 1.00 87.38 88 GLU A O 1
ATOM 715 N N . ARG A 1 89 ? -3.094 3.781 17.513 1.00 92.50 89 ARG A N 1
ATOM 716 C CA . ARG A 1 89 ? -2.609 3.942 16.144 1.00 92.50 89 ARG A CA 1
ATOM 717 C C . ARG A 1 89 ? -2.868 2.667 15.363 1.00 92.50 89 ARG A C 1
ATOM 719 O O . ARG A 1 89 ? -2.368 1.608 15.738 1.00 92.50 89 ARG A O 1
ATOM 726 N N . VAL A 1 90 ? -3.571 2.793 14.245 1.00 95.25 90 VAL A N 1
ATOM 727 C CA . VAL A 1 90 ? -3.779 1.706 13.282 1.00 95.25 90 VAL A CA 1
ATOM 728 C C . VAL A 1 90 ? -2.991 1.969 12.000 1.00 95.25 90 VAL A C 1
ATOM 730 O O . VAL A 1 90 ? -2.416 3.043 11.812 1.00 95.25 90 VAL A O 1
ATOM 733 N N . LEU A 1 91 ? -2.937 0.975 11.115 1.00 96.38 91 LEU A N 1
ATOM 734 C CA . LEU A 1 91 ? -2.362 1.108 9.779 1.00 96.38 91 LEU A CA 1
ATOM 735 C C . LEU A 1 91 ? -3.446 0.812 8.747 1.00 96.38 91 LEU A C 1
ATOM 737 O O . LEU A 1 91 ? -4.016 -0.279 8.771 1.00 96.38 91 LEU A O 1
ATOM 741 N N . ILE A 1 92 ? -3.661 1.724 7.801 1.00 95.88 92 ILE A N 1
ATOM 742 C CA . ILE A 1 92 ? -4.322 1.364 6.546 1.00 95.88 92 ILE A CA 1
ATOM 743 C C . ILE A 1 92 ? -3.256 0.892 5.560 1.00 95.88 92 ILE A C 1
ATOM 745 O O . ILE A 1 92 ? -2.225 1.538 5.373 1.00 95.88 92 ILE A O 1
ATOM 749 N N . ARG A 1 93 ? -3.475 -0.285 4.974 1.00 96.56 93 ARG A N 1
ATOM 750 C CA . ARG A 1 93 ? -2.559 -0.923 4.025 1.00 96.56 93 ARG A CA 1
ATOM 751 C C . ARG A 1 93 ? -3.194 -0.888 2.647 1.00 96.56 93 ARG A C 1
ATOM 753 O O . ARG A 1 93 ? -4.266 -1.453 2.465 1.00 96.56 93 ARG A O 1
ATOM 760 N N . ILE A 1 94 ? -2.525 -0.250 1.696 1.00 96.06 94 ILE A N 1
ATOM 761 C CA . ILE A 1 94 ? -3.039 -0.051 0.341 1.00 96.06 94 ILE A CA 1
ATOM 762 C C . ILE A 1 94 ? -2.046 -0.681 -0.646 1.00 96.06 94 ILE A C 1
ATOM 764 O O . ILE A 1 94 ? -0.857 -0.340 -0.599 1.00 96.06 94 ILE A O 1
ATOM 768 N N . PRO A 1 95 ? -2.481 -1.603 -1.527 1.00 96.25 95 PRO A N 1
ATOM 769 C CA . PRO A 1 95 ? -1.644 -2.122 -2.602 1.00 96.25 95 PRO A CA 1
ATOM 770 C C . PRO A 1 95 ? -1.098 -1.009 -3.493 1.00 96.25 95 PRO A C 1
ATOM 772 O O . PRO A 1 95 ? -1.767 -0.010 -3.726 1.00 96.25 95 PRO A O 1
ATOM 775 N N . LEU A 1 96 ? 0.114 -1.192 -4.016 1.00 96.12 96 LEU A N 1
ATOM 776 C CA . LEU A 1 96 ? 0.711 -0.307 -5.016 1.00 96.12 96 LEU A CA 1
ATOM 777 C C . LEU A 1 96 ? 0.274 -0.781 -6.415 1.00 96.12 96 LEU A C 1
ATOM 779 O O . LEU A 1 96 ? 0.845 -1.763 -6.907 1.00 96.12 96 LEU A O 1
ATOM 783 N N . PRO A 1 97 ? -0.681 -0.111 -7.095 1.00 95.31 97 PRO A N 1
ATOM 784 C CA . PRO A 1 97 ? -1.278 -0.626 -8.335 1.00 95.31 97 PRO A CA 1
ATOM 785 C C . PRO A 1 97 ? -0.235 -0.831 -9.444 1.00 95.31 97 PRO A C 1
ATOM 787 O O . PRO A 1 97 ? -0.241 -1.823 -10.175 1.00 95.31 97 PRO A O 1
ATOM 790 N N . PHE A 1 98 ? 0.752 0.066 -9.499 1.00 94.69 98 PHE A N 1
ATOM 791 C CA . PHE A 1 98 ? 1.860 0.016 -10.452 1.00 94.69 98 PHE A CA 1
ATOM 792 C C . PHE A 1 98 ? 2.859 -1.129 -10.209 1.00 94.69 98 PHE A C 1
ATOM 794 O O . PHE A 1 98 ? 3.625 -1.457 -11.113 1.00 94.69 98 PHE A O 1
ATOM 801 N N . LYS A 1 99 ? 2.864 -1.748 -9.019 1.00 94.75 99 LYS A N 1
ATOM 802 C CA . LYS A 1 99 ? 3.701 -2.919 -8.693 1.00 94.75 99 LYS A CA 1
ATOM 803 C C . LYS A 1 99 ? 2.996 -4.247 -8.936 1.00 94.75 99 LYS A C 1
ATOM 805 O O . LYS A 1 99 ? 3.681 -5.256 -9.074 1.00 94.75 99 LYS A O 1
ATOM 810 N N . VAL A 1 100 ? 1.665 -4.251 -8.967 1.00 94.62 100 VAL A N 1
ATOM 811 C CA . VAL A 1 100 ? 0.853 -5.451 -9.235 1.00 94.62 100 VAL A CA 1
ATOM 812 C C . VAL A 1 100 ? 0.364 -5.521 -10.680 1.00 94.62 100 VAL A C 1
ATOM 814 O O . VAL A 1 100 ? -0.282 -6.488 -11.061 1.00 94.62 100 VAL A O 1
ATOM 817 N N . GLY A 1 101 ? 0.690 -4.525 -11.506 1.00 93.94 101 GLY A N 1
ATOM 818 C CA . GLY A 1 101 ? 0.315 -4.510 -12.919 1.00 93.94 101 GLY A CA 1
ATOM 819 C C . GLY A 1 101 ? -1.164 -4.207 -13.161 1.00 93.94 101 GLY A C 1
ATOM 820 O O . GLY A 1 101 ? -1.672 -4.596 -14.207 1.00 93.94 101 GLY A O 1
ATOM 821 N N . GLU A 1 102 ? -1.825 -3.501 -12.237 1.00 95.12 102 GLU A N 1
ATOM 822 C CA . GLU A 1 102 ? -3.258 -3.164 -12.308 1.00 95.12 102 GLU A CA 1
ATOM 823 C C . GLU A 1 102 ? -3.645 -2.512 -13.642 1.00 95.12 102 GLU A C 1
ATOM 825 O O . GLU A 1 102 ? -4.634 -2.877 -14.261 1.00 95.12 102 GLU A O 1
ATOM 830 N N . GLU A 1 103 ? -2.814 -1.587 -14.126 1.00 92.81 103 GLU A N 1
ATOM 831 C CA . GLU A 1 103 ? -3.031 -0.858 -15.382 1.00 92.81 103 GLU A CA 1
ATOM 832 C C . GLU A 1 103 ? -3.120 -1.787 -16.607 1.00 92.81 103 GLU A C 1
ATOM 834 O O . GLU A 1 103 ? -3.882 -1.529 -17.535 1.00 92.81 103 GLU A O 1
ATOM 839 N N . LYS A 1 104 ? -2.346 -2.881 -16.616 1.00 94.44 104 LYS A N 1
ATOM 840 C CA . LYS A 1 104 ? -2.317 -3.855 -17.722 1.00 94.44 104 LYS A CA 1
ATOM 841 C C . LYS A 1 104 ? -3.322 -4.987 -17.520 1.00 94.44 104 LYS A C 1
ATOM 843 O O . LYS A 1 104 ? -3.803 -5.559 -18.495 1.00 94.44 104 LYS A O 1
ATOM 848 N N . HIS A 1 105 ? -3.605 -5.318 -16.264 1.00 95.75 105 HIS A N 1
ATOM 849 C CA . HIS A 1 105 ? -4.459 -6.424 -15.853 1.00 95.75 105 HIS A CA 1
ATOM 850 C C . HIS A 1 105 ? -5.368 -5.963 -14.703 1.00 95.75 105 HIS A C 1
ATOM 852 O O . HIS A 1 105 ? -5.034 -6.177 -13.532 1.00 95.75 105 HIS A O 1
ATOM 858 N N . PRO A 1 106 ? -6.503 -5.314 -15.029 1.00 94.44 106 PRO A N 1
ATOM 859 C CA . PRO A 1 106 ? -7.447 -4.841 -14.026 1.00 94.44 106 PRO A CA 1
ATOM 860 C C . PRO A 1 106 ? -7.938 -5.978 -13.124 1.00 94.44 106 PRO A C 1
ATOM 862 O O . PRO A 1 106 ? -8.272 -7.061 -13.606 1.00 94.44 106 PRO A O 1
ATOM 865 N N . GLY A 1 107 ? -7.988 -5.722 -11.818 1.00 94.12 107 GLY A N 1
ATOM 866 C CA . GLY A 1 107 ? -8.365 -6.692 -10.788 1.00 94.12 107 GLY A CA 1
ATOM 867 C C . GLY A 1 107 ? -7.187 -7.348 -10.061 1.00 94.12 107 GLY A C 1
ATOM 868 O O . GLY A 1 107 ? -7.410 -8.044 -9.069 1.00 94.12 107 GLY A O 1
ATOM 869 N N . ASN A 1 108 ? -5.939 -7.104 -10.472 1.00 95.88 108 ASN A N 1
ATOM 870 C CA . ASN A 1 108 ? -4.757 -7.639 -9.783 1.00 95.88 108 ASN A CA 1
ATOM 871 C C . ASN A 1 108 ? -4.613 -7.116 -8.344 1.00 95.88 108 ASN A C 1
ATOM 873 O O . ASN A 1 108 ? -4.152 -7.838 -7.458 1.00 95.88 108 ASN A O 1
ATOM 877 N N . SER A 1 109 ? -5.024 -5.876 -8.090 1.00 95.12 109 SER A N 1
ATOM 878 C CA . SER A 1 109 ? -5.034 -5.278 -6.752 1.00 95.12 109 SER A CA 1
ATOM 879 C C . SER A 1 109 ? -6.054 -5.971 -5.848 1.00 95.12 109 SER A C 1
ATOM 881 O O . SER A 1 109 ? -5.726 -6.315 -4.712 1.00 95.12 109 SER A O 1
ATOM 883 N N . ASP A 1 110 ? -7.250 -6.255 -6.373 1.00 94.56 110 ASP A N 1
ATOM 884 C CA . ASP A 1 110 ? -8.304 -6.985 -5.659 1.00 94.56 110 ASP A CA 1
ATOM 885 C C . ASP A 1 110 ? -7.934 -8.459 -5.447 1.00 94.56 110 ASP A C 1
ATOM 887 O O . ASP A 1 110 ? -8.220 -9.020 -4.393 1.00 94.56 110 ASP A O 1
ATOM 891 N N . GLU A 1 111 ? -7.288 -9.109 -6.418 1.00 95.31 111 GLU A N 1
ATOM 892 C CA . GLU A 1 111 ? -6.761 -10.473 -6.270 1.00 95.31 111 GLU A CA 1
ATOM 893 C C . GLU A 1 111 ? -5.720 -10.549 -5.147 1.00 95.31 111 GLU A C 1
ATOM 895 O O . GLU A 1 111 ? -5.819 -11.391 -4.249 1.00 95.31 111 GLU A O 1
ATOM 900 N N . LYS A 1 112 ? -4.765 -9.610 -5.135 1.00 94.62 112 LYS A N 1
ATOM 901 C CA . LYS A 1 112 ? -3.783 -9.487 -4.054 1.00 94.62 112 LYS A CA 1
ATOM 902 C C . LYS A 1 112 ? -4.466 -9.270 -2.706 1.00 94.62 112 LYS A C 1
ATOM 904 O O . LYS A 1 112 ? -4.103 -9.926 -1.729 1.00 94.62 112 LYS A O 1
ATOM 909 N N . LEU A 1 113 ? -5.431 -8.353 -2.642 1.00 94.81 113 LEU A N 1
ATOM 910 C CA . LEU A 1 113 ? -6.115 -8.031 -1.396 1.00 94.81 113 LEU A CA 1
ATOM 911 C C . LEU A 1 113 ? -6.918 -9.225 -0.872 1.00 94.81 113 LEU A C 1
ATOM 913 O O . LEU A 1 113 ? -6.811 -9.544 0.310 1.00 94.81 113 LEU A O 1
ATOM 917 N N . ARG A 1 114 ? -7.652 -9.933 -1.742 1.00 95.00 114 ARG A N 1
ATOM 918 C CA . ARG A 1 114 ? -8.378 -11.164 -1.384 1.00 95.00 114 ARG A CA 1
ATOM 919 C C . ARG A 1 114 ? -7.439 -12.214 -0.795 1.00 95.00 114 ARG A C 1
ATOM 921 O O . ARG A 1 114 ? -7.760 -12.777 0.248 1.00 95.00 114 ARG A O 1
ATOM 928 N N . CYS A 1 115 ? -6.268 -12.421 -1.400 1.00 95.94 115 CYS A N 1
ATOM 929 C CA . CYS A 1 115 ? -5.253 -13.335 -0.871 1.00 95.94 115 CYS A CA 1
ATOM 930 C C . CYS A 1 115 ? -4.747 -12.915 0.520 1.00 95.94 115 CYS A C 1
ATOM 932 O O . CYS A 1 115 ? -4.667 -13.751 1.425 1.00 95.94 115 CYS A O 1
ATOM 934 N N . GLU A 1 116 ? -4.413 -11.633 0.717 1.00 95.38 116 GLU A N 1
ATOM 935 C CA . GLU A 1 116 ? -3.948 -11.133 2.020 1.00 95.38 116 GLU A CA 1
ATOM 936 C C . GLU A 1 116 ? -5.038 -11.286 3.092 1.00 95.38 116 GLU A C 1
ATOM 938 O O . GLU A 1 116 ? -4.777 -11.852 4.154 1.00 95.38 116 GLU A O 1
ATOM 943 N N . VAL A 1 117 ? -6.268 -10.856 2.802 1.00 95.56 117 VAL A N 1
ATOM 944 C CA . VAL A 1 117 ? -7.414 -10.946 3.721 1.00 95.56 117 VAL A CA 1
ATOM 945 C C . VAL A 1 117 ? -7.717 -12.396 4.094 1.00 95.56 117 VAL A C 1
ATOM 947 O O . VAL A 1 117 ? -7.806 -12.711 5.281 1.00 95.56 117 VAL A O 1
ATOM 950 N N . ALA A 1 118 ? -7.812 -13.291 3.105 1.00 96.31 118 ALA A N 1
ATOM 951 C CA . ALA A 1 118 ? -8.051 -14.711 3.346 1.00 96.31 118 ALA A CA 1
ATOM 952 C C . ALA A 1 118 ? -6.958 -15.322 4.235 1.00 96.31 118 ALA A C 1
ATOM 954 O O . ALA A 1 118 ? -7.264 -16.100 5.135 1.00 96.31 118 ALA A O 1
ATOM 955 N N . THR A 1 119 ? -5.699 -14.916 4.047 1.00 96.69 119 THR A N 1
ATOM 956 C CA . THR A 1 119 ? -4.576 -15.375 4.877 1.00 96.69 119 THR A CA 1
ATOM 957 C C . THR A 1 119 ? -4.710 -14.905 6.328 1.00 96.69 119 THR A C 1
ATOM 959 O O . THR A 1 119 ? -4.537 -15.708 7.243 1.00 96.69 119 THR A O 1
ATOM 962 N N . TYR A 1 120 ? -5.055 -13.633 6.566 1.00 96.44 120 TYR A N 1
ATOM 963 C CA . TYR A 1 120 ? -5.287 -13.115 7.924 1.00 96.44 120 TYR A CA 1
ATOM 964 C C . TYR A 1 120 ? -6.409 -13.871 8.645 1.00 96.44 120 TYR A C 1
ATOM 966 O O . TYR A 1 120 ? -6.242 -14.248 9.806 1.00 96.44 120 TYR A O 1
ATOM 974 N N . ILE A 1 121 ? -7.535 -14.098 7.959 1.00 95.38 121 ILE A N 1
ATOM 975 C CA . ILE A 1 121 ? -8.684 -14.834 8.505 1.00 95.38 121 ILE A CA 1
ATOM 976 C C . ILE A 1 121 ? -8.277 -16.275 8.813 1.00 95.38 121 ILE A C 1
ATOM 978 O O . ILE A 1 121 ? -8.448 -16.736 9.940 1.00 95.38 121 ILE A O 1
ATOM 982 N N . TRP A 1 122 ? -7.643 -16.952 7.853 1.00 97.50 122 TRP A N 1
ATOM 983 C CA . TRP A 1 122 ? -7.240 -18.344 8.006 1.00 97.50 122 TRP A CA 1
ATOM 984 C C . TRP A 1 122 ? -6.272 -18.541 9.176 1.00 97.50 122 TRP A C 1
ATOM 986 O O . TRP A 1 122 ? -6.480 -19.444 9.985 1.00 97.50 122 TRP A O 1
ATOM 996 N N . ILE A 1 123 ? -5.249 -17.686 9.319 1.00 97.50 123 ILE A N 1
ATOM 997 C CA . ILE A 1 123 ? -4.298 -17.772 10.442 1.00 97.50 123 ILE A CA 1
ATOM 998 C C . ILE A 1 123 ? -5.018 -17.539 11.772 1.00 97.50 123 ILE A C 1
ATOM 1000 O O . ILE A 1 123 ? -4.769 -18.266 12.729 1.00 97.50 123 ILE A O 1
ATOM 1004 N N . ARG A 1 124 ? -5.933 -16.565 11.844 1.00 94.31 124 ARG A N 1
ATOM 1005 C CA . ARG A 1 124 ? -6.695 -16.283 13.069 1.00 94.31 124 ARG A CA 1
ATOM 1006 C C . ARG A 1 124 ? -7.552 -17.476 13.500 1.00 94.31 124 ARG A C 1
ATOM 1008 O O . ARG A 1 124 ? -7.628 -17.760 14.691 1.00 94.31 124 ARG A O 1
ATOM 1015 N N . GLU A 1 125 ? -8.177 -18.162 12.549 1.00 95.94 125 GLU A 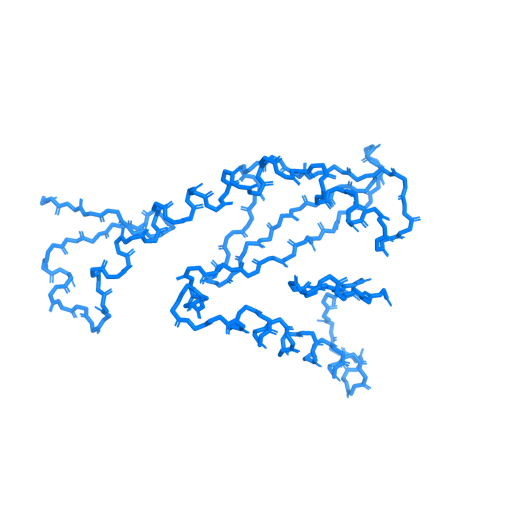N 1
ATOM 1016 C CA . GLU A 1 125 ? -9.053 -19.309 12.810 1.00 95.94 125 GLU A CA 1
ATOM 1017 C C . GLU A 1 125 ? -8.276 -20.596 13.119 1.00 95.94 125 GLU A C 1
ATOM 1019 O O . GLU A 1 125 ? -8.667 -21.359 14.000 1.00 95.94 125 GLU A O 1
ATOM 1024 N N . ASN A 1 126 ? -7.166 -20.838 12.416 1.00 98.12 126 ASN A N 1
ATOM 1025 C CA . ASN A 1 126 ? -6.467 -22.128 12.438 1.00 98.12 126 ASN A CA 1
ATOM 1026 C C . ASN A 1 126 ? -5.179 -22.114 13.272 1.00 98.12 126 ASN A C 1
ATOM 1028 O O . ASN A 1 126 ? -4.667 -23.168 13.644 1.00 98.12 126 ASN A O 1
ATOM 1032 N N . CYS A 1 127 ? -4.623 -20.939 13.560 1.00 97.06 127 CYS A N 1
ATOM 1033 C CA . CYS A 1 127 ? -3.362 -20.764 14.280 1.00 97.06 127 CYS A CA 1
ATOM 1034 C C . CYS A 1 127 ? -3.466 -19.650 15.345 1.00 97.06 127 CYS A C 1
ATOM 1036 O O . CYS A 1 127 ? -2.645 -18.730 15.345 1.00 97.06 127 CYS A O 1
ATOM 1038 N N . PRO A 1 128 ? -4.429 -19.716 16.288 1.00 94.62 128 PRO A N 1
ATOM 1039 C CA . PRO A 1 128 ? -4.722 -18.616 17.218 1.00 94.62 128 PRO A CA 1
ATOM 1040 C C . PRO A 1 128 ? -3.576 -18.287 18.190 1.00 94.62 128 PRO A C 1
ATOM 1042 O O . PRO A 1 128 ? -3.584 -17.236 18.824 1.00 94.62 128 PRO A O 1
ATOM 1045 N N . THR A 1 129 ? -2.589 -19.175 18.327 1.00 96.88 129 THR A N 1
ATOM 1046 C CA . THR A 1 129 ? -1.395 -18.961 19.157 1.00 96.88 129 THR A CA 1
ATOM 1047 C C . THR A 1 129 ? -0.296 -18.172 18.446 1.00 96.88 129 THR A C 1
ATOM 1049 O O . THR A 1 129 ? 0.635 -17.715 19.109 1.00 96.88 129 THR A O 1
ATOM 1052 N N . ILE A 1 130 ? -0.372 -18.003 17.120 1.00 95.94 130 ILE A N 1
ATOM 1053 C CA . ILE A 1 130 ? 0.595 -17.209 16.360 1.00 95.94 130 ILE A CA 1
ATOM 1054 C C . ILE A 1 130 ? 0.201 -15.732 16.475 1.00 95.94 130 ILE A C 1
ATOM 1056 O O . ILE A 1 130 ? -0.875 -15.351 16.007 1.00 95.94 130 ILE A O 1
ATOM 1060 N N . PRO A 1 131 ? 1.056 -14.871 17.054 1.00 95.50 131 PRO A N 1
ATOM 1061 C CA . PRO A 1 131 ? 0.754 -13.454 17.145 1.00 95.50 131 PRO A CA 1
ATOM 1062 C C . PRO A 1 131 ? 0.846 -12.817 15.756 1.00 95.50 131 PRO A C 1
ATOM 1064 O O . PRO A 1 131 ? 1.925 -12.718 15.170 1.00 95.50 131 PRO A O 1
ATOM 1067 N N . ILE A 1 132 ? -0.291 -12.355 15.242 1.00 95.62 132 ILE A N 1
ATOM 1068 C CA . ILE A 1 132 ? -0.380 -11.549 14.022 1.00 95.62 132 ILE A CA 1
ATOM 1069 C C . ILE A 1 132 ? -1.113 -10.233 14.307 1.00 95.62 132 ILE A C 1
ATOM 1071 O O . ILE A 1 132 ? -1.906 -10.168 15.250 1.00 95.62 132 ILE A O 1
ATOM 1075 N N . PRO A 1 133 ? -0.887 -9.177 13.504 1.00 93.50 133 PRO A N 1
ATOM 1076 C CA . PRO A 1 133 ? -1.674 -7.955 13.606 1.00 93.50 133 PRO A CA 1
ATOM 1077 C C . PRO A 1 133 ? -3.178 -8.226 13.466 1.00 93.50 133 PRO A C 1
ATOM 1079 O O . PRO A 1 133 ? -3.605 -9.111 12.720 1.00 93.50 133 PRO A O 1
ATOM 1082 N N . PHE A 1 134 ? -4.000 -7.440 14.159 1.00 92.62 134 PHE A N 1
ATOM 1083 C CA . PHE A 1 134 ? -5.446 -7.553 14.030 1.00 92.62 134 PHE A CA 1
ATOM 1084 C C . PHE A 1 134 ? -5.920 -6.908 12.719 1.00 92.62 134 PHE A C 1
ATOM 1086 O O . PHE A 1 134 ? -5.711 -5.720 12.484 1.00 92.62 134 PHE A O 1
ATOM 1093 N N . LEU A 1 135 ? -6.579 -7.690 11.863 1.00 94.88 135 LEU A N 1
ATOM 1094 C CA . LEU A 1 135 ? -7.381 -7.181 10.755 1.00 94.88 135 LEU A CA 1
ATOM 1095 C C . LEU A 1 135 ? -8.701 -6.622 11.309 1.00 94.88 135 LEU A C 1
ATOM 1097 O O . LEU A 1 135 ? -9.529 -7.406 11.774 1.00 94.88 135 LEU A O 1
ATOM 1101 N N . TYR A 1 136 ? -8.844 -5.292 11.284 1.00 93.88 136 TYR A N 1
ATOM 1102 C CA . TYR A 1 136 ? -10.036 -4.547 11.731 1.00 93.88 136 TYR A CA 1
ATOM 1103 C C . TYR A 1 136 ? -11.127 -4.418 10.663 1.00 93.88 136 TYR A C 1
ATOM 1105 O O . TYR A 1 136 ? -12.259 -4.080 10.980 1.00 93.88 136 TYR A O 1
ATOM 1113 N N . GLY A 1 137 ? -10.766 -4.601 9.397 1.00 93.94 137 GLY A N 1
ATOM 1114 C CA . GLY A 1 137 ? -11.661 -4.441 8.263 1.00 93.94 137 GLY A CA 1
ATOM 1115 C C . GLY A 1 137 ? -10.884 -4.429 6.954 1.00 93.94 137 GLY A C 1
ATOM 1116 O O . GLY A 1 137 ? -9.653 -4.329 6.949 1.00 93.94 137 GLY A O 1
ATOM 1117 N N . PHE A 1 138 ? -11.603 -4.558 5.846 1.00 94.56 138 PHE A N 1
ATOM 1118 C CA . PHE A 1 138 ? -11.051 -4.494 4.494 1.00 94.56 138 PHE A CA 1
ATOM 1119 C C . PHE A 1 138 ? -12.099 -3.974 3.504 1.00 94.56 138 PHE A C 1
ATOM 1121 O O . PHE A 1 138 ? -13.301 -4.023 3.778 1.00 94.56 138 PHE A O 1
ATOM 1128 N N . GLY A 1 139 ? -11.641 -3.494 2.345 1.00 91.56 139 GLY A N 1
ATOM 1129 C CA . GLY A 1 139 ? -12.506 -2.999 1.277 1.00 91.56 139 GLY A CA 1
ATOM 1130 C C . GLY A 1 139 ? -11.902 -3.201 -0.109 1.00 91.56 139 GLY A C 1
ATOM 1131 O O . GLY A 1 139 ? -10.690 -3.088 -0.269 1.00 91.56 139 GLY A O 1
ATOM 1132 N N . PHE A 1 140 ? -12.748 -3.505 -1.091 1.00 89.12 140 PHE A N 1
ATOM 1133 C CA . PHE A 1 140 ? -12.370 -3.736 -2.490 1.00 89.12 140 PHE A CA 1
ATOM 1134 C C . PHE A 1 140 ? -12.716 -2.540 -3.381 1.00 89.12 140 PHE A C 1
ATOM 1136 O O . PHE A 1 140 ? -13.519 -1.680 -3.011 1.00 89.12 140 PHE A O 1
ATOM 1143 N N . LEU A 1 141 ? -12.154 -2.510 -4.594 1.00 78.06 141 LEU A N 1
ATOM 1144 C CA . LEU A 1 141 ? -12.370 -1.422 -5.559 1.00 78.06 141 LEU A CA 1
ATOM 1145 C C . LEU A 1 141 ? -13.841 -1.246 -5.975 1.00 78.06 141 LEU A C 1
ATOM 1147 O O . LEU A 1 141 ? -14.248 -0.155 -6.364 1.00 78.06 141 LEU A O 1
ATOM 1151 N N . ASN A 1 142 ? -14.660 -2.294 -5.864 1.00 79.50 142 ASN A N 1
ATOM 1152 C CA . ASN A 1 142 ? -16.097 -2.251 -6.151 1.00 79.50 142 ASN A CA 1
ATOM 1153 C C . ASN A 1 142 ? -16.950 -1.640 -5.015 1.00 79.50 142 ASN A C 1
ATOM 1155 O O . ASN A 1 142 ? -18.178 -1.672 -5.091 1.00 79.50 142 ASN A O 1
ATOM 1159 N N . GLY A 1 143 ? -16.321 -1.127 -3.953 1.00 77.19 143 GLY A N 1
ATOM 1160 C CA . GLY A 1 143 ? -16.998 -0.539 -2.797 1.00 77.19 143 GLY A CA 1
ATOM 1161 C C . GLY A 1 143 ? -17.527 -1.555 -1.782 1.00 77.19 143 GLY A C 1
ATOM 1162 O O . GLY A 1 143 ? -18.136 -1.154 -0.792 1.00 77.19 143 GLY A O 1
ATOM 1163 N N . GLN A 1 144 ? -17.302 -2.859 -1.980 1.00 80.25 144 GLN A N 1
ATOM 1164 C CA . GLN A 1 144 ? -17.608 -3.864 -0.963 1.00 80.25 144 GLN A CA 1
ATOM 1165 C C . GLN A 1 144 ? -16.636 -3.724 0.205 1.00 80.25 144 GLN A C 1
ATOM 1167 O O . GLN A 1 144 ? -15.421 -3.796 0.017 1.00 80.25 144 GLN A O 1
ATOM 1172 N N . THR A 1 145 ? -17.176 -3.568 1.410 1.00 81.69 145 THR A N 1
ATOM 1173 C CA . THR A 1 145 ? -16.402 -3.453 2.647 1.00 81.69 145 THR A CA 1
ATOM 1174 C C . THR A 1 145 ? -16.920 -4.430 3.698 1.00 81.69 145 THR A C 1
ATOM 1176 O O . THR A 1 145 ? -18.110 -4.745 3.744 1.00 81.69 145 THR A O 1
ATOM 1179 N N . VAL A 1 146 ? -16.015 -4.938 4.536 1.00 81.19 146 VAL A N 1
ATOM 1180 C CA . VAL A 1 146 ? -16.342 -5.816 5.669 1.00 81.19 146 VAL A CA 1
ATOM 1181 C C . VAL A 1 146 ? -15.665 -5.273 6.924 1.00 81.19 146 VAL A C 1
ATOM 1183 O O . VAL A 1 146 ? -14.506 -4.846 6.880 1.00 81.19 146 VAL A O 1
ATOM 1186 N N . ARG A 1 147 ? -16.422 -5.263 8.023 1.00 73.62 147 ARG A N 1
ATOM 1187 C CA . ARG A 1 147 ? -15.976 -4.915 9.373 1.00 73.62 147 ARG A CA 1
ATOM 1188 C C . ARG A 1 147 ? -15.742 -6.183 10.183 1.00 73.62 147 ARG A C 1
ATOM 1190 O O . ARG A 1 147 ? -16.584 -7.097 10.060 1.00 73.62 147 ARG A O 1
#